Protein AF-A0A822H086-F1 (afdb_monomer_lite)

Sequence (92 aa):
MAQVKMTICSLESMRNDDEFNRIWNETMNICAANDIDEPAEQRRRKVPARLGGGDIVSTTLSAKDNYRINSFYAVLDLIITSIKERFNENSL

Structure (mmCIF, N/CA/C/O backbone):
data_AF-A0A822H086-F1
#
_entry.id   AF-A0A822H086-F1
#
loop_
_atom_site.group_PDB
_atom_site.id
_atom_site.type_symbol
_atom_site.label_atom_id
_atom_site.label_alt_id
_atom_site.label_comp_id
_atom_site.label_asym_id
_atom_site.label_entity_id
_atom_site.label_seq_id
_atom_site.pdbx_PDB_ins_code
_atom_site.Cartn_x
_atom_site.Cartn_y
_atom_site.Cartn_z
_atom_site.occupancy
_atom_site.B_iso_or_equiv
_atom_site.auth_seq_id
_atom_site.auth_comp_id
_atom_site.auth_asym_id
_atom_site.auth_atom_id
_atom_site.pdbx_PDB_model_num
ATOM 1 N N . MET A 1 1 ? -21.924 -4.985 14.535 1.00 66.81 1 MET A N 1
ATOM 2 C CA . MET A 1 1 ? -20.868 -4.165 15.179 1.00 66.81 1 MET A CA 1
ATOM 3 C C . MET A 1 1 ? -19.538 -4.912 15.342 1.00 66.81 1 MET A C 1
ATOM 5 O O . MET A 1 1 ? -18.528 -4.373 14.917 1.00 66.81 1 MET A O 1
ATOM 9 N N . ALA A 1 2 ? -19.493 -6.138 15.891 1.00 82.56 2 ALA A N 1
ATOM 10 C CA . ALA A 1 2 ? -18.225 -6.869 16.097 1.00 82.56 2 ALA A CA 1
ATOM 11 C C . ALA A 1 2 ? -17.419 -7.130 14.803 1.00 82.56 2 ALA A C 1
ATOM 13 O O . ALA A 1 2 ? -16.223 -6.865 14.763 1.00 82.56 2 ALA A O 1
ATOM 14 N N . GLN A 1 3 ? -18.077 -7.561 13.721 1.00 87.69 3 GLN A N 1
ATOM 15 C CA . GLN A 1 3 ? -17.424 -7.806 12.423 1.00 87.69 3 GLN A CA 1
ATOM 16 C C . GLN A 1 3 ? -16.816 -6.538 11.796 1.00 87.69 3 GLN A C 1
ATOM 18 O O . GLN A 1 3 ? -15.742 -6.601 11.205 1.00 87.69 3 GLN A O 1
ATOM 23 N N . VAL A 1 4 ? -17.466 -5.379 11.965 1.00 90.12 4 VAL A N 1
ATOM 24 C CA . VAL A 1 4 ? -16.959 -4.082 11.475 1.00 90.12 4 VAL A CA 1
ATOM 25 C C . VAL A 1 4 ? -15.661 -3.721 12.191 1.00 90.12 4 VAL A C 1
ATOM 27 O O . VAL A 1 4 ? -14.672 -3.404 11.540 1.00 90.12 4 VAL A O 1
ATOM 30 N N . LYS A 1 5 ? -15.635 -3.855 13.524 1.00 91.31 5 LYS A N 1
ATOM 31 C CA . LYS A 1 5 ? -14.427 -3.621 14.327 1.00 91.31 5 LYS A CA 1
ATOM 32 C C . LYS A 1 5 ? -13.287 -4.561 13.923 1.00 91.31 5 LYS A C 1
ATOM 34 O O . LYS A 1 5 ? -12.181 -4.090 13.702 1.00 91.31 5 LYS A O 1
ATOM 39 N N . MET A 1 6 ? -13.569 -5.854 13.739 1.00 94.50 6 MET A N 1
ATOM 40 C CA . MET A 1 6 ? -12.567 -6.823 13.268 1.00 94.50 6 MET A CA 1
ATOM 41 C C . MET A 1 6 ? -12.008 -6.468 11.887 1.00 94.50 6 MET A C 1
ATOM 43 O O . MET A 1 6 ? -10.805 -6.565 11.669 1.00 94.50 6 MET A O 1
ATOM 47 N N . THR A 1 7 ? -12.869 -6.023 10.971 1.00 94.06 7 THR A N 1
ATOM 48 C CA . THR A 1 7 ? -12.455 -5.608 9.623 1.00 94.06 7 THR A CA 1
ATOM 49 C C . THR A 1 7 ? -11.549 -4.380 9.682 1.00 94.06 7 THR A C 1
ATOM 51 O O . THR A 1 7 ? -10.500 -4.373 9.046 1.00 94.06 7 THR A O 1
ATOM 54 N N . ILE A 1 8 ? -11.904 -3.371 10.489 1.00 94.94 8 ILE A N 1
ATOM 55 C CA . ILE A 1 8 ? -11.067 -2.182 10.708 1.00 94.94 8 ILE A CA 1
ATOM 56 C C . ILE A 1 8 ? -9.701 -2.590 11.265 1.00 94.94 8 ILE A C 1
ATOM 58 O O . ILE A 1 8 ? -8.690 -2.211 10.686 1.00 94.94 8 ILE A O 1
ATOM 62 N N . CYS A 1 9 ? -9.658 -3.409 12.321 1.00 95.69 9 CYS A N 1
ATOM 63 C CA . CYS A 1 9 ? -8.393 -3.860 12.905 1.00 95.69 9 CYS A CA 1
ATOM 64 C C . CYS A 1 9 ? -7.530 -4.631 11.897 1.00 95.69 9 CYS A C 1
ATOM 66 O O . CYS A 1 9 ? -6.317 -4.447 11.861 1.00 95.69 9 CYS A O 1
ATOM 68 N N . SER A 1 10 ? -8.145 -5.464 11.052 1.00 96.12 10 SER A N 1
ATOM 69 C CA . SER A 1 10 ? -7.424 -6.183 9.999 1.00 96.12 10 SER A CA 1
ATOM 70 C C . SER A 1 10 ? -6.817 -5.219 8.977 1.00 96.12 10 SER A C 1
ATOM 72 O O . SER A 1 10 ? -5.645 -5.354 8.641 1.00 96.12 10 SER A O 1
ATOM 74 N N . LEU A 1 11 ? -7.572 -4.223 8.509 1.00 95.50 11 LEU A N 1
ATOM 75 C CA . LEU A 1 11 ? -7.074 -3.232 7.550 1.00 95.50 11 LEU A CA 1
ATOM 76 C C . LEU A 1 11 ? -5.987 -2.338 8.162 1.00 95.50 11 LEU A C 1
ATOM 78 O O . LEU A 1 11 ? -4.989 -2.047 7.508 1.00 95.50 11 LEU A O 1
ATOM 82 N N . GLU A 1 12 ? -6.141 -1.951 9.428 1.00 95.69 12 GLU A N 1
ATOM 83 C CA . GLU A 1 12 ? -5.126 -1.202 10.174 1.00 95.69 12 GLU A CA 1
ATOM 84 C C . GLU A 1 12 ? -3.841 -2.024 10.335 1.00 95.69 12 GLU A C 1
ATOM 86 O O . GLU A 1 12 ? -2.751 -1.494 10.133 1.00 95.69 12 GLU A O 1
ATOM 91 N N . SER A 1 13 ? -3.947 -3.332 10.604 1.00 96.19 13 SER A N 1
ATOM 92 C CA . SER A 1 13 ? -2.770 -4.208 10.690 1.00 96.19 13 SER A CA 1
ATOM 93 C C . SER A 1 13 ? -2.030 -4.360 9.362 1.00 96.19 13 SER A C 1
ATOM 95 O O . SER A 1 13 ? -0.820 -4.561 9.374 1.00 96.19 13 SER A O 1
ATOM 97 N N . MET A 1 14 ? -2.716 -4.205 8.223 1.00 95.38 14 MET A N 1
ATOM 98 C CA . MET A 1 14 ? -2.091 -4.252 6.898 1.00 95.38 14 MET A CA 1
ATOM 99 C C . MET A 1 14 ? -1.294 -2.988 6.565 1.00 95.38 14 MET A C 1
ATOM 101 O O . MET A 1 14 ? -0.486 -2.997 5.639 1.00 95.38 14 MET A O 1
ATOM 105 N N . ARG A 1 15 ? -1.508 -1.887 7.293 1.00 94.88 15 ARG A N 1
ATOM 106 C CA . ARG A 1 15 ? -0.887 -0.588 7.015 1.00 94.88 15 ARG A CA 1
ATOM 107 C C . ARG A 1 15 ? 0.545 -0.514 7.559 1.00 94.88 15 ARG A C 1
ATOM 109 O O . ARG A 1 15 ? 0.853 0.299 8.429 1.00 94.88 15 ARG A O 1
ATOM 116 N N . ASN A 1 16 ? 1.420 -1.368 7.044 1.00 96.00 16 ASN A N 1
ATOM 117 C CA . ASN A 1 16 ? 2.835 -1.411 7.397 1.00 96.00 16 ASN A CA 1
ATOM 118 C C . ASN A 1 16 ? 3.712 -1.722 6.170 1.00 96.00 16 ASN A C 1
ATOM 120 O O . ASN A 1 16 ? 3.218 -2.143 5.119 1.00 96.00 16 ASN A O 1
ATOM 124 N N . ASP A 1 17 ? 5.020 -1.506 6.316 1.00 96.31 17 ASP A N 1
ATOM 125 C CA . ASP A 1 17 ? 5.975 -1.661 5.217 1.00 96.31 17 ASP A CA 1
ATOM 126 C C . ASP A 1 17 ? 6.150 -3.127 4.784 1.00 96.31 17 ASP A C 1
ATOM 128 O O . ASP A 1 17 ? 6.397 -3.375 3.605 1.00 96.31 17 ASP A O 1
ATOM 132 N N . ASP A 1 18 ? 5.996 -4.098 5.687 1.00 97.56 18 ASP A N 1
ATOM 133 C CA . ASP A 1 18 ? 6.168 -5.523 5.376 1.00 97.56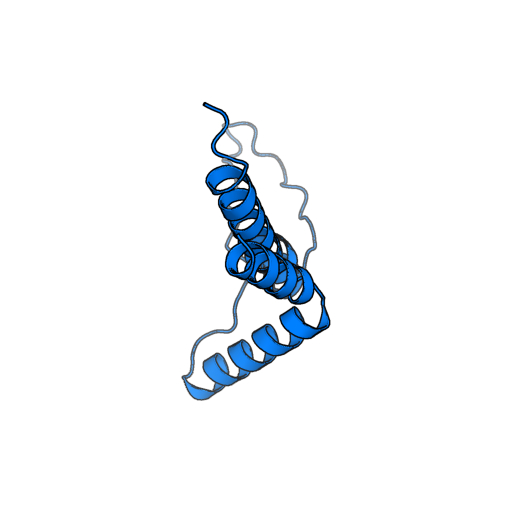 18 ASP A CA 1
ATOM 134 C C . ASP A 1 18 ? 5.049 -6.034 4.463 1.00 97.56 18 ASP A C 1
ATOM 136 O O . ASP A 1 18 ? 5.323 -6.663 3.438 1.00 97.56 18 ASP A O 1
ATOM 140 N N . GLU A 1 19 ? 3.793 -5.696 4.766 1.00 97.31 19 GLU A N 1
ATOM 141 C CA . GLU A 1 19 ? 2.652 -6.035 3.908 1.00 97.31 19 GLU A CA 1
ATOM 142 C C . GLU A 1 19 ? 2.725 -5.320 2.558 1.00 97.31 19 GLU A C 1
ATOM 144 O O . GLU A 1 19 ? 2.473 -5.934 1.516 1.00 97.31 19 GLU A O 1
ATOM 149 N N . PHE A 1 20 ? 3.149 -4.053 2.544 1.00 97.25 20 PHE A N 1
ATOM 150 C CA . PHE A 1 20 ? 3.403 -3.353 1.288 1.00 97.25 20 PHE A CA 1
ATOM 151 C C . PHE A 1 20 ? 4.485 -4.059 0.461 1.00 97.25 20 PHE A C 1
ATOM 153 O O . PHE A 1 20 ? 4.295 -4.302 -0.730 1.00 97.25 20 PHE A O 1
ATOM 160 N N . ASN A 1 21 ? 5.614 -4.415 1.077 1.00 97.12 21 ASN A N 1
ATOM 161 C CA . ASN A 1 21 ? 6.709 -5.099 0.396 1.00 97.12 21 ASN A CA 1
ATOM 162 C C . ASN A 1 21 ? 6.277 -6.467 -0.141 1.00 97.12 21 ASN A C 1
ATOM 164 O O . ASN A 1 21 ? 6.664 -6.824 -1.253 1.00 97.12 21 ASN A O 1
ATOM 168 N N . ARG A 1 22 ? 5.450 -7.208 0.606 1.00 97.56 22 ARG A N 1
ATOM 169 C CA . ARG A 1 22 ? 4.878 -8.485 0.162 1.00 97.56 22 ARG A CA 1
ATOM 170 C C . ARG A 1 22 ? 4.066 -8.311 -1.121 1.00 97.56 22 ARG A C 1
ATOM 172 O O . ARG A 1 22 ? 4.350 -8.987 -2.107 1.00 97.56 22 ARG A O 1
ATOM 179 N N . ILE A 1 23 ? 3.120 -7.369 -1.128 1.00 95.31 23 ILE A N 1
ATOM 180 C CA . ILE A 1 23 ? 2.259 -7.084 -2.288 1.00 95.31 23 ILE A CA 1
ATOM 181 C C . ILE A 1 23 ? 3.078 -6.547 -3.465 1.00 95.31 23 ILE A C 1
ATOM 183 O O . ILE A 1 23 ? 2.861 -6.945 -4.608 1.00 95.31 23 ILE A O 1
ATOM 187 N N . TRP A 1 24 ? 4.044 -5.666 -3.200 1.00 95.62 24 TRP A N 1
ATOM 188 C CA . TRP A 1 24 ? 4.935 -5.130 -4.224 1.00 95.62 24 TRP A CA 1
ATOM 189 C C . TRP A 1 24 ? 5.720 -6.244 -4.919 1.00 95.62 24 TRP A C 1
ATOM 191 O O . TRP A 1 24 ? 5.734 -6.314 -6.144 1.00 95.62 24 TRP A O 1
ATOM 201 N N . ASN A 1 25 ? 6.336 -7.141 -4.147 1.00 96.25 25 ASN A N 1
ATOM 202 C CA . ASN A 1 25 ? 7.116 -8.250 -4.693 1.00 96.25 25 ASN A CA 1
ATOM 203 C C . ASN A 1 25 ? 6.237 -9.224 -5.488 1.00 96.25 25 ASN A C 1
ATOM 205 O O . ASN A 1 25 ? 6.628 -9.659 -6.567 1.00 96.25 25 ASN A O 1
ATOM 209 N N . GLU A 1 26 ? 5.036 -9.532 -4.993 1.00 96.12 26 GLU A N 1
ATOM 210 C CA . GLU A 1 26 ? 4.060 -10.341 -5.728 1.00 96.12 26 GLU A CA 1
ATOM 211 C C . GLU A 1 26 ? 3.655 -9.672 -7.051 1.00 96.12 26 GLU A C 1
ATOM 213 O O . GLU A 1 26 ? 3.618 -10.327 -8.090 1.00 96.12 26 GLU A O 1
ATOM 218 N N . THR A 1 27 ? 3.463 -8.351 -7.043 1.00 94.56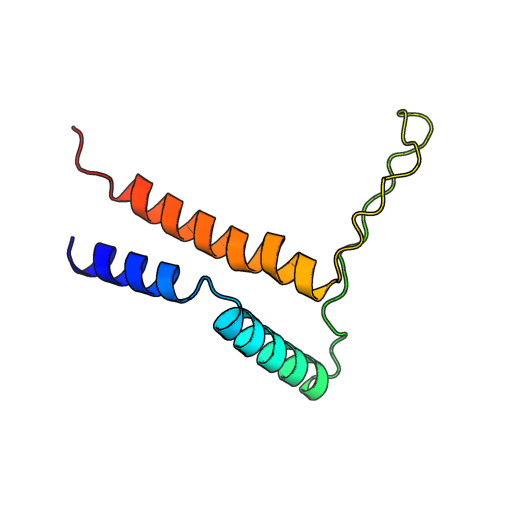 27 THR A N 1
ATOM 219 C CA . THR A 1 27 ? 3.172 -7.567 -8.251 1.00 94.56 27 THR A CA 1
ATOM 220 C C . THR A 1 27 ? 4.326 -7.629 -9.253 1.00 94.56 27 THR A C 1
ATOM 222 O O . THR A 1 27 ? 4.080 -7.881 -10.429 1.00 94.56 27 THR A O 1
ATOM 225 N N . MET A 1 28 ? 5.581 -7.473 -8.809 1.00 95.06 28 MET A N 1
ATOM 226 C CA . MET A 1 28 ? 6.749 -7.610 -9.696 1.00 95.06 28 MET A CA 1
ATOM 227 C C . MET A 1 28 ? 6.830 -9.012 -10.310 1.00 95.06 28 MET A C 1
ATOM 229 O O . MET A 1 28 ? 7.093 -9.148 -11.502 1.00 95.06 28 MET A O 1
ATOM 233 N N . ASN A 1 29 ? 6.559 -10.056 -9.518 1.00 96.19 29 ASN A N 1
ATOM 234 C CA . ASN A 1 29 ? 6.548 -11.435 -10.006 1.00 96.19 29 ASN A CA 1
ATOM 235 C C . ASN A 1 29 ? 5.474 -11.646 -11.081 1.00 96.19 29 ASN A C 1
ATOM 237 O O . ASN A 1 29 ? 5.733 -12.307 -12.084 1.00 96.19 29 ASN A O 1
ATOM 241 N N . ILE A 1 30 ? 4.281 -11.070 -10.894 1.00 95.88 30 ILE A N 1
ATOM 242 C CA . ILE A 1 30 ? 3.201 -11.114 -11.886 1.00 95.88 30 ILE A CA 1
ATOM 243 C C . ILE A 1 30 ? 3.608 -10.356 -13.152 1.00 95.88 30 ILE A C 1
ATOM 245 O O . ILE A 1 30 ? 3.418 -10.887 -14.244 1.00 95.88 30 ILE A O 1
ATOM 249 N N . CYS A 1 31 ? 4.189 -9.161 -13.026 1.00 94.44 31 CYS A N 1
ATOM 250 C CA . CYS A 1 31 ? 4.678 -8.392 -14.169 1.00 94.44 31 CYS A CA 1
ATOM 251 C C . CYS A 1 31 ? 5.689 -9.201 -14.991 1.00 94.44 31 CYS A C 1
ATOM 253 O O . CYS A 1 31 ? 5.484 -9.409 -16.186 1.00 94.44 31 CYS A O 1
ATOM 255 N N . ALA A 1 32 ? 6.707 -9.757 -14.330 1.00 94.94 32 ALA A N 1
ATOM 256 C CA . ALA A 1 32 ? 7.731 -10.576 -14.970 1.00 94.94 32 ALA A CA 1
ATOM 257 C C . ALA A 1 32 ? 7.156 -11.842 -15.629 1.00 94.94 32 ALA A C 1
ATOM 259 O O . ALA A 1 32 ? 7.558 -12.203 -16.732 1.00 94.94 32 ALA A O 1
ATOM 260 N N . ALA A 1 33 ? 6.194 -12.510 -14.984 1.00 97.19 33 ALA A N 1
ATOM 261 C CA . ALA A 1 33 ? 5.568 -13.718 -15.522 1.00 97.19 33 ALA A CA 1
ATOM 262 C C . ALA A 1 33 ? 4.678 -13.457 -16.750 1.00 97.19 33 ALA A C 1
ATOM 264 O O . ALA A 1 33 ? 4.398 -14.392 -17.499 1.00 97.19 33 ALA A O 1
ATOM 265 N N . ASN A 1 34 ? 4.219 -12.218 -16.944 1.00 96.50 34 ASN A N 1
ATOM 266 C CA . ASN A 1 34 ? 3.273 -11.848 -17.999 1.00 96.50 34 ASN A CA 1
ATOM 267 C C . ASN A 1 34 ? 3.857 -10.870 -19.034 1.00 96.50 34 ASN A C 1
ATOM 269 O O . ASN A 1 34 ? 3.097 -10.379 -19.863 1.00 96.50 34 ASN A O 1
ATOM 273 N N . ASP A 1 35 ? 5.165 -10.591 -18.992 1.00 93.69 35 ASP A N 1
ATOM 274 C CA . ASP A 1 35 ? 5.835 -9.608 -19.864 1.00 93.69 35 ASP A CA 1
ATOM 275 C C . ASP A 1 35 ? 5.163 -8.219 -19.812 1.00 93.69 35 ASP A C 1
ATOM 277 O O . ASP A 1 35 ? 4.964 -7.541 -20.819 1.00 93.69 35 ASP A O 1
ATOM 281 N N . ILE A 1 36 ? 4.738 -7.820 -18.608 1.00 93.81 36 ILE A N 1
ATOM 282 C CA . ILE A 1 36 ? 4.146 -6.508 -18.333 1.00 93.81 36 ILE A CA 1
ATOM 283 C C . ILE A 1 36 ? 5.231 -5.614 -17.743 1.00 93.81 36 ILE A C 1
ATOM 285 O O . ILE A 1 36 ? 5.950 -6.026 -16.831 1.00 93.81 36 ILE A O 1
ATOM 289 N N . ASP A 1 37 ? 5.295 -4.371 -18.217 1.00 90.56 37 ASP A N 1
ATOM 290 C CA . ASP A 1 37 ? 6.194 -3.361 -17.668 1.00 90.56 37 ASP A CA 1
ATOM 291 C C . ASP A 1 37 ? 6.012 -3.198 -16.152 1.00 90.56 37 ASP A C 1
ATOM 293 O O . ASP A 1 37 ? 4.896 -3.199 -15.614 1.00 90.56 37 ASP A O 1
ATOM 297 N N . GLU A 1 38 ? 7.129 -3.019 -15.450 1.00 86.38 38 GLU A N 1
ATOM 298 C CA . GLU A 1 38 ? 7.105 -2.748 -14.019 1.00 86.38 38 GLU A CA 1
ATOM 299 C C . GLU A 1 38 ? 6.340 -1.444 -13.712 1.00 86.38 38 GLU A C 1
ATOM 301 O O . GLU A 1 38 ? 6.371 -0.490 -14.501 1.00 86.38 38 GLU A O 1
ATOM 306 N N . PRO A 1 39 ? 5.679 -1.344 -12.543 1.00 84.56 39 PRO A N 1
ATOM 307 C CA . PRO A 1 39 ? 5.000 -0.130 -12.112 1.00 84.56 39 PRO A CA 1
ATOM 308 C C . PRO A 1 39 ? 5.948 1.077 -12.060 1.00 84.56 39 PRO A C 1
ATOM 310 O O . PRO A 1 39 ? 6.713 1.273 -11.114 1.00 84.56 39 PRO A O 1
ATOM 313 N N . ALA A 1 40 ? 5.852 1.935 -13.072 1.00 81.75 40 ALA A N 1
ATOM 314 C CA . ALA A 1 40 ? 6.589 3.189 -13.154 1.00 81.75 40 ALA A CA 1
ATOM 315 C C . ALA A 1 40 ? 5.832 4.341 -12.471 1.00 81.75 40 ALA A C 1
ATOM 317 O O . ALA A 1 40 ? 4.615 4.276 -12.258 1.00 81.75 40 ALA A O 1
ATOM 318 N N . GLU A 1 41 ? 6.545 5.424 -12.140 1.00 73.56 41 GLU A N 1
ATOM 319 C CA . GLU A 1 41 ? 5.905 6.647 -11.648 1.00 73.56 41 GLU A CA 1
ATOM 320 C C . GLU A 1 41 ? 4.992 7.221 -12.741 1.00 73.56 41 GLU A C 1
ATOM 322 O O . GLU A 1 41 ? 5.386 7.359 -13.904 1.00 73.56 41 GLU A O 1
ATOM 327 N N . GLN A 1 42 ? 3.760 7.583 -12.374 1.00 70.06 42 GLN A N 1
ATOM 328 C CA . GLN A 1 42 ? 2.867 8.256 -13.307 1.00 70.06 42 GLN A CA 1
ATOM 329 C C . GLN A 1 42 ? 3.500 9.565 -13.778 1.00 70.06 42 GLN A C 1
ATOM 331 O O . GLN A 1 42 ? 3.920 10.407 -12.980 1.00 70.06 42 GLN A O 1
ATOM 336 N N . ARG A 1 43 ? 3.529 9.766 -15.099 1.00 70.12 43 ARG A N 1
ATOM 337 C CA . ARG A 1 43 ? 4.074 10.984 -15.699 1.00 70.12 43 ARG A CA 1
ATOM 338 C C . ARG A 1 43 ? 3.361 12.212 -15.133 1.00 70.12 43 ARG A C 1
ATOM 340 O O . ARG A 1 43 ? 2.206 12.482 -15.468 1.00 70.12 43 ARG A O 1
ATOM 347 N N . ARG A 1 44 ? 4.079 13.017 -14.347 1.00 68.50 44 ARG A N 1
ATOM 348 C CA . ARG A 1 44 ? 3.577 14.318 -13.896 1.00 68.50 44 ARG A CA 1
ATOM 349 C C . ARG A 1 44 ? 3.390 15.223 -15.109 1.00 68.50 44 ARG A C 1
ATOM 351 O O . ARG A 1 44 ? 4.319 15.452 -15.889 1.00 68.50 44 ARG A O 1
ATOM 358 N N . ARG A 1 45 ? 2.172 15.731 -15.303 1.00 71.06 45 ARG A N 1
ATOM 359 C CA . ARG A 1 45 ? 1.896 16.698 -16.371 1.00 71.06 45 ARG A CA 1
ATOM 360 C C . ARG A 1 45 ? 2.616 18.001 -16.037 1.00 71.06 45 ARG A C 1
ATOM 362 O O . ARG A 1 45 ? 2.332 18.618 -15.015 1.00 71.06 45 ARG A O 1
ATOM 369 N N . LYS A 1 46 ? 3.542 18.424 -16.901 1.00 73.00 46 LYS A N 1
ATOM 370 C CA . LYS A 1 46 ? 4.188 19.732 -16.766 1.00 73.00 46 LYS A CA 1
ATOM 371 C C . LYS A 1 46 ? 3.134 20.814 -16.983 1.00 73.00 46 LYS A C 1
ATOM 373 O O . LYS A 1 46 ? 2.487 20.839 -18.031 1.00 73.00 46 LYS A O 1
ATOM 378 N N . VAL A 1 47 ? 2.969 21.701 -16.005 1.00 77.88 47 VAL A N 1
ATOM 379 C CA . VAL A 1 47 ? 2.134 22.891 -16.185 1.00 77.88 47 VAL A CA 1
ATOM 380 C C . VAL A 1 47 ? 2.801 23.765 -17.255 1.00 77.88 47 VAL A C 1
ATOM 382 O O . VAL A 1 47 ? 4.007 24.006 -17.171 1.00 77.88 47 VAL A O 1
ATOM 385 N N . PRO A 1 48 ? 2.074 24.217 -18.291 1.00 79.31 48 PRO A N 1
ATOM 386 C CA . PRO A 1 48 ? 2.643 25.092 -19.306 1.00 79.31 48 PRO A CA 1
ATOM 387 C C . PRO A 1 48 ? 3.243 26.359 -18.686 1.00 79.31 48 PRO A C 1
ATOM 389 O O . PRO A 1 48 ? 2.606 26.997 -17.850 1.00 79.31 48 PRO A O 1
ATOM 392 N N . ALA A 1 49 ? 4.421 26.777 -19.158 1.00 78.81 49 ALA A N 1
ATOM 393 C CA . ALA A 1 49 ? 5.111 27.971 -18.654 1.00 78.81 49 ALA A CA 1
ATOM 394 C C . ALA A 1 49 ? 4.236 29.239 -18.711 1.00 78.81 49 ALA A C 1
ATOM 396 O O . ALA A 1 49 ? 4.292 30.074 -17.814 1.00 78.81 49 ALA A O 1
ATOM 397 N N . ARG A 1 50 ? 3.345 29.343 -19.712 1.00 82.31 50 ARG A N 1
ATOM 398 C CA . ARG A 1 50 ? 2.380 30.453 -19.842 1.00 82.31 50 ARG A CA 1
ATOM 399 C C . ARG A 1 50 ? 1.421 30.582 -18.648 1.00 82.31 50 ARG A C 1
ATOM 401 O O . ARG A 1 50 ? 0.891 31.659 -18.426 1.00 82.31 50 ARG A O 1
ATOM 408 N N . LEU A 1 51 ? 1.167 29.490 -17.926 1.00 80.75 51 LEU A N 1
ATOM 409 C CA . LEU A 1 51 ? 0.295 29.451 -16.747 1.00 80.75 51 LEU A CA 1
ATOM 410 C C . LEU A 1 51 ? 1.091 29.581 -15.436 1.00 80.75 51 LEU A C 1
ATOM 412 O O . LEU A 1 51 ? 0.582 29.229 -14.379 1.00 80.75 51 LEU A O 1
ATOM 416 N N . GLY A 1 52 ? 2.350 30.031 -15.496 1.00 75.75 52 GLY A N 1
ATOM 417 C CA . GLY A 1 52 ? 3.226 30.098 -14.324 1.00 75.75 52 GLY A CA 1
ATOM 4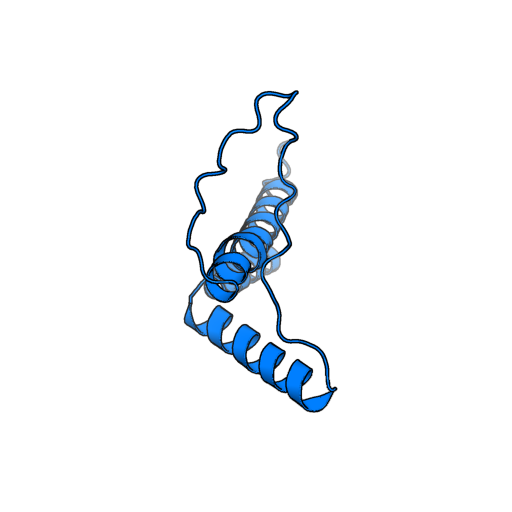18 C C . GLY A 1 52 ? 3.848 28.752 -13.937 1.00 75.75 52 GLY A C 1
ATOM 419 O O . GLY A 1 52 ? 4.319 28.598 -12.815 1.00 75.75 52 GLY A O 1
ATOM 420 N N . GLY A 1 53 ? 3.864 27.771 -14.848 1.00 72.06 53 GLY A N 1
ATOM 421 C CA . GLY A 1 53 ? 4.546 26.491 -14.644 1.00 72.06 53 GLY A CA 1
ATOM 422 C C . GLY A 1 53 ? 6.068 26.644 -14.647 1.00 72.06 53 GLY A C 1
ATOM 423 O O . GLY A 1 53 ? 6.701 26.460 -15.687 1.00 72.06 53 GLY A O 1
ATOM 424 N N . GLY A 1 54 ? 6.639 27.007 -13.497 1.00 65.50 54 GLY A N 1
ATOM 425 C CA . GLY A 1 54 ? 8.073 26.905 -13.214 1.00 65.50 54 GLY A CA 1
ATOM 426 C C . GLY A 1 54 ? 8.512 25.457 -12.984 1.00 65.50 54 GLY A C 1
ATOM 427 O O . GLY A 1 54 ? 7.684 24.540 -13.012 1.00 65.50 54 GLY A O 1
ATOM 428 N N . ASP A 1 55 ? 9.815 25.247 -12.777 1.00 61.22 55 ASP A N 1
ATOM 429 C CA . ASP A 1 55 ? 10.368 23.924 -12.489 1.00 61.22 55 ASP A CA 1
ATOM 430 C C . ASP A 1 55 ? 9.638 23.300 -11.299 1.00 61.22 55 ASP A C 1
ATOM 432 O O . ASP A 1 55 ? 9.668 23.796 -10.172 1.00 61.22 55 ASP A O 1
ATOM 436 N N . ILE A 1 56 ? 8.918 22.215 -11.584 1.00 61.38 56 ILE A N 1
ATOM 437 C CA . ILE A 1 56 ? 8.241 21.429 -10.563 1.00 61.38 56 ILE A CA 1
ATOM 438 C C . ILE A 1 56 ? 9.357 20.862 -9.696 1.00 61.38 56 ILE A C 1
ATOM 440 O O . ILE A 1 56 ? 10.181 20.096 -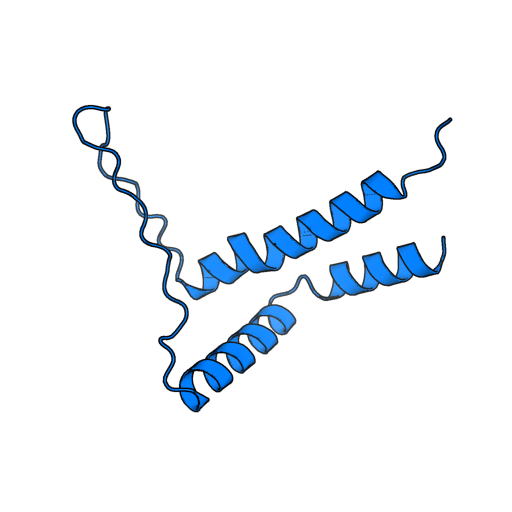10.196 1.00 61.38 56 ILE A O 1
ATOM 444 N N . VAL A 1 57 ? 9.389 21.251 -8.419 1.00 56.53 57 VAL A N 1
ATOM 445 C CA . VAL A 1 57 ? 10.264 20.646 -7.411 1.00 56.53 57 VAL A CA 1
ATOM 446 C C . VAL A 1 57 ? 10.028 19.142 -7.481 1.00 56.53 57 VAL A C 1
ATOM 448 O O . VAL A 1 57 ? 8.963 18.651 -7.097 1.00 56.53 57 VAL A O 1
ATOM 451 N N . SER A 1 58 ? 10.985 18.426 -8.072 1.00 57.12 58 SER A N 1
ATOM 452 C CA . SER A 1 58 ? 10.923 16.979 -8.197 1.00 57.12 58 SER A CA 1
ATOM 453 C C . SER A 1 58 ? 10.940 16.426 -6.785 1.00 57.12 58 SER A C 1
ATOM 455 O O . SER A 1 58 ? 11.960 16.460 -6.101 1.00 57.12 58 SER A O 1
ATOM 457 N N . THR A 1 59 ? 9.782 15.990 -6.302 1.00 58.22 59 THR A N 1
ATOM 458 C CA . THR A 1 59 ? 9.728 15.173 -5.097 1.00 58.22 59 THR A CA 1
ATOM 459 C C . THR A 1 59 ? 10.342 13.845 -5.512 1.00 58.22 59 THR A C 1
ATOM 461 O O . THR A 1 59 ? 9.697 13.068 -6.208 1.00 58.22 59 THR A O 1
ATOM 464 N N . THR A 1 60 ? 11.608 13.647 -5.151 1.00 62.81 60 THR A N 1
ATOM 465 C CA . THR A 1 60 ? 12.472 12.489 -5.427 1.00 62.81 60 THR A CA 1
ATOM 466 C C . THR A 1 60 ? 12.004 11.233 -4.686 1.00 62.81 60 THR A C 1
ATOM 468 O O . THR A 1 60 ? 12.777 10.565 -4.007 1.00 62.81 60 THR A O 1
ATOM 471 N N . LEU A 1 61 ? 10.716 10.911 -4.769 1.00 69.56 61 LEU A N 1
ATOM 472 C CA . LEU A 1 61 ? 10.203 9.632 -4.299 1.00 69.56 61 LEU A CA 1
ATOM 473 C C . LEU A 1 61 ? 10.426 8.600 -5.400 1.00 69.56 61 LEU A C 1
ATOM 475 O O . LEU A 1 61 ? 10.153 8.868 -6.569 1.00 69.56 61 LEU A O 1
ATOM 479 N N . SER A 1 62 ? 10.920 7.420 -5.031 1.00 85.94 62 SER A N 1
ATOM 480 C CA . SER A 1 62 ? 10.969 6.299 -5.968 1.00 85.94 62 SER A CA 1
ATOM 481 C C . SER A 1 62 ? 9.548 5.925 -6.413 1.00 85.94 62 SER A C 1
ATOM 483 O O . SER A 1 62 ? 8.577 6.192 -5.699 1.00 85.94 62 SER A O 1
ATOM 485 N N . ALA A 1 63 ? 9.401 5.265 -7.568 1.00 86.81 63 ALA A N 1
ATOM 486 C CA . ALA A 1 63 ? 8.100 4.741 -7.998 1.00 86.81 63 ALA A CA 1
ATOM 487 C C . ALA A 1 63 ? 7.465 3.869 -6.899 1.00 86.81 63 ALA A C 1
ATOM 489 O O . A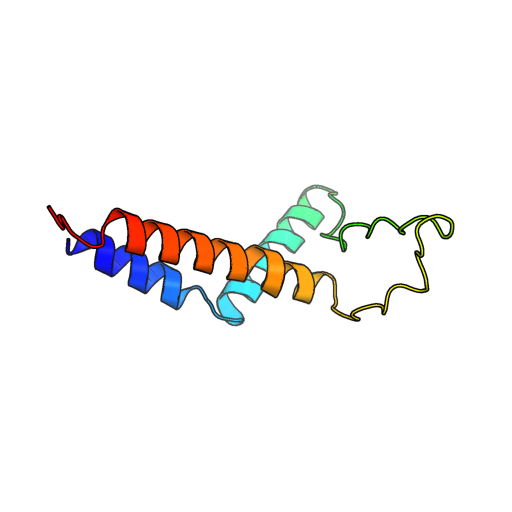LA A 1 63 ? 6.299 4.053 -6.554 1.00 86.81 63 ALA A O 1
ATOM 490 N N . LYS A 1 64 ? 8.268 3.006 -6.264 1.00 91.38 64 LYS A N 1
ATOM 491 C CA . LYS A 1 64 ? 7.854 2.170 -5.133 1.00 91.38 64 LYS A CA 1
ATOM 492 C C . LYS A 1 64 ? 7.335 2.997 -3.952 1.00 91.38 64 LYS A C 1
ATOM 494 O O . LYS A 1 64 ? 6.266 2.697 -3.427 1.00 91.38 64 LYS A O 1
ATOM 499 N N . ASP A 1 65 ? 8.037 4.059 -3.557 1.00 91.06 65 ASP A N 1
ATOM 500 C CA . ASP A 1 65 ? 7.579 4.950 -2.482 1.00 91.06 65 ASP A CA 1
ATOM 501 C C . ASP A 1 65 ? 6.288 5.682 -2.843 1.00 91.06 65 ASP A C 1
ATOM 503 O O . ASP A 1 65 ? 5.414 5.854 -1.992 1.00 91.06 65 ASP A O 1
ATOM 507 N N . ASN A 1 66 ? 6.145 6.082 -4.108 1.00 89.75 66 ASN A N 1
ATOM 508 C CA . ASN A 1 66 ? 4.933 6.717 -4.600 1.00 89.75 66 ASN A CA 1
ATOM 509 C C . ASN A 1 66 ? 3.731 5.766 -4.474 1.00 89.75 66 ASN A C 1
ATOM 511 O O . ASN A 1 66 ? 2.727 6.138 -3.869 1.00 89.75 66 ASN A O 1
ATOM 515 N N . TYR A 1 67 ? 3.856 4.521 -4.943 1.00 92.00 67 TYR A N 1
ATOM 516 C CA . TYR A 1 67 ? 2.805 3.512 -4.785 1.00 92.00 67 TYR A CA 1
ATOM 517 C C . TYR A 1 67 ? 2.536 3.173 -3.317 1.00 92.00 67 TYR A C 1
ATOM 519 O O . TYR A 1 67 ? 1.378 3.006 -2.938 1.00 92.00 67 TYR A O 1
ATOM 527 N N . ARG A 1 68 ? 3.563 3.133 -2.462 1.00 94.62 68 ARG A N 1
ATOM 528 C CA . ARG A 1 68 ? 3.389 2.912 -1.021 1.00 94.62 68 ARG A CA 1
ATOM 529 C C . ARG A 1 68 ? 2.515 3.987 -0.383 1.00 94.62 68 ARG A C 1
ATOM 531 O O . ARG A 1 68 ? 1.517 3.679 0.260 1.00 94.62 68 ARG A O 1
ATOM 538 N N . ILE A 1 69 ? 2.896 5.249 -0.563 1.00 92.88 69 ILE A N 1
ATOM 539 C CA . ILE A 1 69 ? 2.275 6.381 0.130 1.00 92.88 69 ILE A CA 1
ATOM 540 C C . ILE A 1 69 ? 0.938 6.740 -0.521 1.00 92.88 69 ILE A C 1
ATOM 542 O O . ILE A 1 69 ? -0.086 6.805 0.154 1.00 92.88 69 ILE A O 1
ATOM 546 N N . ASN A 1 70 ? 0.942 6.952 -1.837 1.00 91.12 70 ASN A N 1
ATOM 547 C CA . ASN A 1 70 ? -0.183 7.552 -2.553 1.00 91.12 70 ASN A CA 1
ATOM 548 C C . ASN A 1 70 ? -1.203 6.530 -3.059 1.00 91.12 70 ASN A C 1
ATOM 550 O O . ASN A 1 70 ? -2.286 6.926 -3.477 1.00 91.12 70 ASN A O 1
ATOM 554 N N . SER A 1 71 ? -0.871 5.235 -3.067 1.00 91.69 71 SER A N 1
ATOM 555 C CA .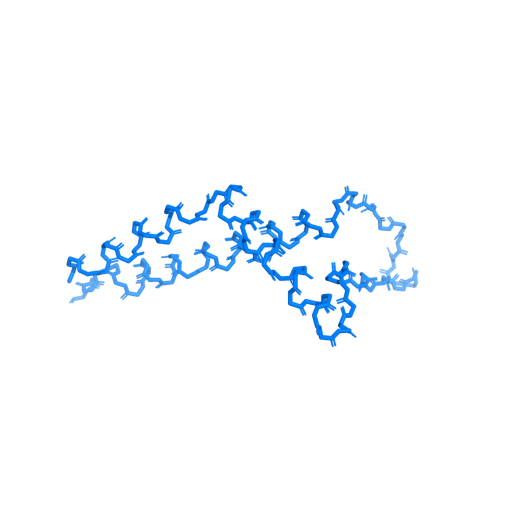 SER A 1 71 ? -1.815 4.176 -3.445 1.00 91.69 71 SER A CA 1
ATOM 556 C C . SER A 1 71 ? -2.117 3.262 -2.266 1.00 91.69 71 SER A C 1
ATOM 558 O O . SER A 1 71 ? -3.239 3.272 -1.780 1.00 91.69 71 SER A O 1
ATOM 560 N N . PHE A 1 72 ? -1.141 2.508 -1.760 1.00 95.56 72 PHE A N 1
ATOM 561 C CA . PHE A 1 72 ? -1.385 1.480 -0.748 1.00 95.56 72 PHE A CA 1
ATOM 562 C C . PHE A 1 72 ? -1.915 2.066 0.569 1.00 95.56 72 PHE A C 1
ATOM 564 O O . PHE A 1 72 ? -3.030 1.743 0.980 1.00 95.56 72 PHE A O 1
ATOM 571 N N . TYR A 1 73 ? -1.170 2.981 1.196 1.00 96.75 73 TYR A N 1
ATOM 572 C CA . TYR A 1 73 ? -1.612 3.622 2.437 1.00 96.75 73 TYR A CA 1
ATOM 573 C C . TYR A 1 73 ? -2.831 4.514 2.224 1.00 96.75 73 TYR A C 1
ATOM 575 O O . TYR A 1 73 ? -3.785 4.410 2.988 1.00 96.75 73 TYR A O 1
ATOM 583 N N . ALA A 1 74 ? -2.853 5.317 1.157 1.00 96.12 74 ALA A N 1
ATOM 584 C CA . ALA A 1 74 ? -3.992 6.181 0.854 1.00 96.12 74 ALA A CA 1
ATOM 585 C C . ALA A 1 74 ? -5.311 5.404 0.679 1.00 96.12 74 ALA A C 1
ATOM 587 O O . ALA A 1 74 ? -6.345 5.827 1.193 1.00 96.12 74 ALA A O 1
ATOM 588 N N . VAL A 1 75 ? -5.290 4.258 -0.013 1.00 96.31 75 VAL A N 1
ATOM 589 C CA . VAL A 1 75 ? -6.483 3.420 -0.207 1.00 96.31 75 VAL A CA 1
ATOM 590 C C . VAL A 1 75 ? -6.908 2.756 1.101 1.00 96.31 75 VAL A C 1
ATOM 592 O O . VAL A 1 75 ? -8.098 2.765 1.411 1.00 96.31 75 VAL A O 1
ATOM 595 N N . LEU A 1 76 ? -5.969 2.226 1.893 1.00 97.25 76 LEU A N 1
ATOM 596 C CA . LEU A 1 76 ? -6.290 1.670 3.212 1.00 97.25 76 LEU A CA 1
ATOM 597 C C . LEU A 1 76 ? -6.920 2.729 4.124 1.00 97.25 76 LEU A C 1
ATOM 599 O O . LEU A 1 76 ? -7.983 2.485 4.695 1.00 97.25 76 LEU A O 1
ATOM 603 N N . ASP A 1 77 ? -6.314 3.913 4.202 1.00 96.94 77 ASP A N 1
ATOM 604 C CA . ASP A 1 77 ? -6.792 5.028 5.022 1.00 96.94 77 ASP A CA 1
ATOM 605 C C . ASP A 1 77 ? -8.187 5.487 4.576 1.00 96.94 77 ASP A C 1
ATOM 607 O O . ASP A 1 77 ? -9.071 5.690 5.413 1.00 96.94 77 ASP A O 1
ATOM 611 N N . LEU A 1 78 ? -8.423 5.575 3.262 1.00 97.31 78 LEU A N 1
ATOM 612 C CA . LEU A 1 78 ? -9.730 5.905 2.696 1.00 97.31 78 LEU A CA 1
ATOM 613 C C . LEU A 1 78 ? -10.790 4.863 3.068 1.00 97.31 78 LEU A C 1
ATOM 615 O O . LEU A 1 78 ? -11.880 5.233 3.506 1.00 97.31 78 LEU A O 1
ATOM 619 N N . ILE A 1 79 ? -10.492 3.571 2.910 1.00 96.31 79 ILE A N 1
ATOM 620 C CA . ILE A 1 79 ? -11.435 2.490 3.226 1.00 96.31 79 ILE A CA 1
ATOM 621 C C . ILE A 1 79 ? -11.743 2.482 4.724 1.00 96.31 79 ILE A C 1
ATOM 623 O O . ILE A 1 79 ? -12.912 2.448 5.103 1.00 96.31 79 ILE A O 1
ATOM 627 N N . ILE A 1 80 ? -10.719 2.551 5.580 1.00 95.75 80 ILE A N 1
ATOM 628 C CA . ILE A 1 80 ? -10.883 2.577 7.038 1.00 95.75 80 ILE A CA 1
ATOM 629 C C . ILE A 1 80 ? -11.745 3.770 7.450 1.00 95.75 80 ILE A C 1
ATOM 631 O O . ILE A 1 80 ? -12.689 3.597 8.221 1.00 95.75 80 ILE A O 1
ATOM 635 N N . THR A 1 81 ? -11.458 4.959 6.915 1.00 95.69 81 THR A N 1
ATOM 636 C CA . THR A 1 81 ? -12.227 6.179 7.197 1.00 95.69 81 THR A CA 1
ATOM 637 C C . THR A 1 81 ? -13.670 6.036 6.728 1.00 95.69 81 THR A C 1
ATOM 639 O O . THR A 1 81 ? -14.582 6.263 7.513 1.00 95.69 81 THR A O 1
ATOM 642 N N . SER A 1 82 ? -13.892 5.537 5.511 1.00 94.19 82 SER A N 1
ATOM 643 C CA . SER A 1 82 ? -15.238 5.327 4.960 1.00 94.19 82 SER A CA 1
ATOM 644 C C . SER A 1 82 ? -16.054 4.327 5.785 1.00 94.19 82 SER A C 1
ATOM 646 O O . SER A 1 82 ? -17.247 4.523 6.009 1.00 94.19 82 SER A O 1
ATOM 648 N N . ILE A 1 83 ? -15.429 3.239 6.254 1.00 92.62 83 ILE A N 1
ATOM 649 C CA . ILE A 1 83 ? -16.084 2.263 7.135 1.00 92.62 83 ILE A CA 1
ATOM 650 C C . ILE A 1 83 ? -16.396 2.913 8.480 1.00 92.62 83 ILE A C 1
ATOM 652 O O . ILE A 1 83 ? -17.513 2.760 8.972 1.00 92.62 83 ILE A O 1
ATOM 656 N N . LYS A 1 84 ? -15.435 3.637 9.069 1.00 92.06 84 LYS A N 1
ATOM 657 C CA . LYS A 1 84 ? -15.643 4.360 10.324 1.00 92.06 84 LYS A CA 1
ATOM 658 C C . LYS A 1 84 ? -16.823 5.306 10.176 1.00 92.06 84 LYS A C 1
ATOM 660 O O . LYS A 1 84 ? -17.784 5.101 10.890 1.00 92.06 84 LYS A O 1
ATOM 665 N N . GLU A 1 85 ? -16.819 6.220 9.210 1.00 91.69 85 GLU A N 1
ATOM 666 C CA . GLU A 1 85 ? -17.905 7.178 8.954 1.00 91.69 85 GLU A CA 1
ATOM 667 C C . GLU A 1 85 ? -19.260 6.500 8.735 1.00 91.69 85 GLU A C 1
ATOM 669 O O . GLU A 1 85 ? -20.245 6.865 9.371 1.00 91.69 85 GLU A O 1
ATOM 674 N N . ARG A 1 86 ? -19.318 5.470 7.883 1.00 90.31 86 ARG A N 1
ATOM 675 C CA . ARG A 1 86 ? -20.573 4.779 7.556 1.00 90.31 86 ARG A CA 1
ATOM 676 C C . ARG A 1 86 ? -21.187 4.046 8.748 1.00 90.31 86 ARG A C 1
ATOM 678 O O . ARG A 1 86 ? -22.404 3.886 8.803 1.00 90.31 86 ARG A O 1
ATOM 685 N N . PHE A 1 87 ? -20.353 3.553 9.658 1.00 87.56 87 PHE A N 1
ATOM 686 C CA . PHE A 1 87 ? -20.778 2.800 10.837 1.00 87.56 87 PHE A CA 1
ATOM 687 C C . PHE A 1 87 ? -20.548 3.567 12.145 1.00 87.56 87 PHE A C 1
ATOM 689 O O . PHE A 1 87 ? -20.664 2.963 13.216 1.00 87.56 87 PHE A O 1
ATOM 696 N N . ASN A 1 88 ? -20.270 4.875 12.072 1.00 80.94 88 ASN A N 1
ATOM 697 C CA . ASN A 1 88 ? -20.149 5.777 13.215 1.00 80.94 88 ASN A CA 1
ATOM 698 C C . ASN A 1 88 ? -21.549 6.114 13.747 1.00 80.94 88 ASN A C 1
ATOM 700 O O . ASN A 1 88 ? -21.937 7.272 13.760 1.00 80.94 88 ASN A O 1
ATOM 704 N N . GLU A 1 89 ? -22.301 5.075 14.132 1.00 59.88 89 GLU A N 1
ATOM 705 C CA . GLU A 1 89 ? -23.643 5.129 14.728 1.00 59.88 89 GLU A CA 1
ATOM 706 C C . GLU A 1 89 ? -24.683 5.761 13.764 1.00 59.88 89 GLU A C 1
ATOM 708 O O . GLU A 1 89 ? -24.488 6.801 13.155 1.00 59.88 89 GLU A O 1
ATOM 713 N N . ASN A 1 90 ? -25.850 5.179 13.495 1.00 55.88 90 ASN A N 1
ATOM 714 C CA . ASN A 1 90 ? -27.025 5.298 14.368 1.00 55.88 90 ASN A CA 1
ATOM 715 C C . ASN A 1 90 ? -27.089 6.566 15.258 1.00 55.88 90 ASN A C 1
ATOM 717 O O . ASN A 1 90 ? -27.686 6.535 16.326 1.00 55.88 90 ASN A O 1
ATOM 721 N N . SER A 1 91 ? -26.506 7.685 14.825 1.00 53.31 91 SER A N 1
ATOM 722 C CA . SER A 1 91 ? -26.639 9.005 15.436 1.00 53.31 91 SER A CA 1
ATOM 723 C C . SER A 1 91 ? -27.830 9.749 14.817 1.00 53.31 91 SER A C 1
ATOM 725 O O . SER A 1 91 ? -27.689 10.819 14.233 1.00 53.31 91 SER A O 1
ATOM 727 N N . LEU A 1 92 ? -29.009 9.126 14.922 1.00 39.41 92 LEU A N 1
ATOM 728 C CA . LEU A 1 92 ? -30.343 9.733 14.846 1.00 39.41 92 LEU A CA 1
ATOM 729 C C . LEU A 1 92 ? -31.322 8.847 15.622 1.00 39.41 92 LEU A C 1
ATOM 731 O O . LEU A 1 92 ? -31.400 7.641 15.292 1.00 39.41 92 LEU A O 1
#

Foldseek 3Di:
DVVLVVVLVVLVVCLDPVNLVVVLVVQVVVCVVVVHDRQAADDDDQDDVVVVRDPDPPPPDGSSRCCSPVPSNVVSVVVSVVSCVVVVDPPD

pLDDT: mean 85.91, std 13.45, range [39.41, 97.56]

Radius of gyration: 18.46 Å; chains: 1; bounding box: 43×44×36 Å

Secondary structure (DSSP, 8-state):
-HHHHHHHHHHHHH-SHHHHHHHHHHHHHHHHHTTPPP-PPP-PPPPPGGGT----------HHHHIIIIIIIHHHHHHHHHHHHHTS----